Protein AF-A0A934Y0Q0-F1 (afdb_monomer_lite)

Structure (mmCIF, N/CA/C/O backbone):
data_AF-A0A934Y0Q0-F1
#
_entry.id   AF-A0A934Y0Q0-F1
#
loop_
_atom_site.g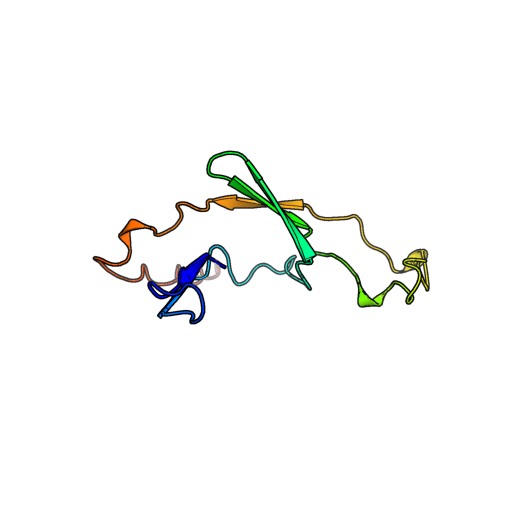roup_PDB
_atom_site.id
_atom_site.type_symbol
_atom_site.label_atom_id
_atom_site.label_alt_id
_atom_site.label_comp_id
_atom_site.label_asym_id
_atom_site.label_entity_id
_atom_site.label_seq_id
_atom_site.pdbx_PDB_ins_code
_atom_site.Cartn_x
_atom_site.Cartn_y
_atom_site.Cartn_z
_atom_site.occupancy
_atom_site.B_iso_or_equiv
_atom_site.auth_seq_id
_atom_site.auth_comp_id
_atom_site.auth_asym_id
_atom_site.auth_atom_id
_atom_site.pdbx_PDB_model_num
ATOM 1 N N . MET A 1 1 ? -0.157 -2.578 6.870 1.00 81.19 1 MET A N 1
ATOM 2 C CA . MET A 1 1 ? -0.311 -2.593 8.345 1.00 81.19 1 MET A CA 1
ATOM 3 C C . MET A 1 1 ? -1.622 -1.925 8.713 1.00 81.19 1 MET A C 1
ATOM 5 O O . MET A 1 1 ? -2.018 -1.011 8.000 1.00 81.19 1 MET A O 1
ATOM 9 N N . ARG A 1 2 ? -2.256 -2.336 9.814 1.00 85.12 2 ARG A N 1
ATOM 10 C CA . ARG A 1 2 ? -3.404 -1.641 10.410 1.00 85.12 2 ARG A CA 1
ATOM 11 C C . ARG A 1 2 ? -2.921 -0.796 11.583 1.00 85.12 2 ARG A C 1
ATOM 13 O O . ARG A 1 2 ? -2.312 -1.327 12.509 1.00 85.12 2 ARG A O 1
ATOM 20 N N . LEU A 1 3 ? -3.169 0.508 11.520 1.00 87.81 3 LEU A N 1
ATOM 21 C CA . LEU A 1 3 ? -2.800 1.459 12.565 1.00 87.81 3 LEU A CA 1
ATOM 22 C C . LEU A 1 3 ? -4.070 1.950 13.253 1.00 87.81 3 LEU A C 1
ATOM 24 O O . LEU A 1 3 ? -5.006 2.381 12.586 1.00 87.81 3 LEU A O 1
ATOM 28 N N . GLN A 1 4 ? -4.092 1.888 14.577 1.00 87.62 4 GLN A N 1
ATOM 29 C CA . GLN A 1 4 ? -5.115 2.530 15.389 1.00 87.62 4 GLN A CA 1
ATOM 30 C C . GLN A 1 4 ? -4.554 3.852 15.892 1.00 87.62 4 GLN A C 1
ATOM 32 O O . GLN A 1 4 ? -3.478 3.878 16.495 1.00 87.62 4 GLN A O 1
ATOM 37 N N . LEU A 1 5 ? -5.277 4.937 15.643 1.00 91.06 5 LEU A N 1
ATOM 38 C CA . LEU A 1 5 ? -4.883 6.272 16.073 1.00 91.06 5 LEU A CA 1
ATOM 39 C C . LEU A 1 5 ? -5.509 6.625 17.428 1.00 91.06 5 LEU A C 1
ATOM 41 O O . LEU A 1 5 ? -6.443 5.967 17.894 1.00 91.06 5 LEU A O 1
ATOM 45 N N . ASP A 1 6 ? -4.963 7.643 18.085 1.00 90.56 6 ASP A N 1
ATOM 46 C CA . ASP A 1 6 ? -5.628 8.299 19.204 1.00 90.56 6 ASP A CA 1
ATOM 47 C C . ASP A 1 6 ? -6.842 9.122 18.748 1.00 90.56 6 ASP A C 1
ATOM 49 O O . ASP A 1 6 ? -7.096 9.284 17.558 1.00 90.56 6 ASP A O 1
ATOM 53 N N . GLU A 1 7 ? -7.616 9.632 19.707 1.00 92.06 7 GLU A N 1
ATOM 54 C CA . GLU A 1 7 ? -8.848 10.388 19.431 1.00 92.06 7 GLU A CA 1
ATOM 55 C C . GLU A 1 7 ? -8.587 11.670 18.633 1.00 92.06 7 GLU A C 1
ATOM 57 O O . GLU A 1 7 ? -9.463 12.150 17.921 1.00 92.06 7 GLU A O 1
ATOM 62 N N . THR A 1 8 ? -7.368 12.205 18.720 1.00 93.50 8 THR A N 1
ATOM 63 C CA . THR A 1 8 ? -6.950 13.383 17.954 1.00 93.50 8 THR A CA 1
ATOM 64 C C . THR A 1 8 ? -6.533 13.038 16.524 1.00 93.50 8 THR A C 1
ATOM 66 O O . THR A 1 8 ? -6.359 13.938 15.707 1.00 93.50 8 THR A O 1
ATOM 69 N N . GLY A 1 9 ? -6.332 11.754 16.212 1.00 89.31 9 GLY A N 1
ATOM 70 C CA . GLY A 1 9 ? -5.806 11.290 14.930 1.00 89.31 9 GLY A CA 1
ATOM 71 C C . GLY A 1 9 ? -4.331 11.633 14.701 1.00 89.31 9 GLY A C 1
ATOM 72 O O . GLY A 1 9 ? -3.832 11.441 13.595 1.00 89.31 9 GLY A O 1
ATOM 73 N N . THR A 1 10 ? -3.617 12.140 15.711 1.00 92.88 10 THR A N 1
ATOM 74 C CA . THR A 1 10 ? -2.238 12.633 15.545 1.00 92.88 10 THR A CA 1
ATOM 75 C C . THR A 1 10 ? -1.182 11.628 15.981 1.00 92.88 10 THR A C 1
ATOM 77 O O . THR A 1 10 ? -0.015 11.760 15.606 1.00 92.88 10 THR A O 1
ATOM 80 N N . ARG A 1 11 ? -1.561 10.604 16.755 1.00 91.38 11 ARG A N 1
ATOM 81 C CA . ARG A 1 11 ? -0.627 9.586 17.256 1.00 91.38 11 ARG A CA 1
ATOM 82 C C . ARG A 1 11 ? -1.133 8.184 16.985 1.00 91.38 11 ARG A C 1
ATOM 84 O O . ARG A 1 11 ? -2.319 7.906 17.112 1.00 91.38 11 ARG A O 1
ATOM 91 N N . VAL A 1 12 ? -0.207 7.278 16.680 1.00 91.38 12 VAL A N 1
ATOM 92 C CA . VAL A 1 12 ? -0.488 5.843 16.562 1.00 91.38 12 VAL A CA 1
ATOM 93 C C . VAL A 1 12 ? -0.492 5.225 17.963 1.00 91.38 12 VAL A C 1
ATOM 95 O O . VAL A 1 12 ? 0.529 5.242 18.646 1.00 91.38 12 VAL A O 1
ATOM 98 N N . LYS A 1 13 ? -1.632 4.673 18.392 1.00 91.62 13 LYS A N 1
ATOM 99 C CA . LYS A 1 13 ? -1.789 3.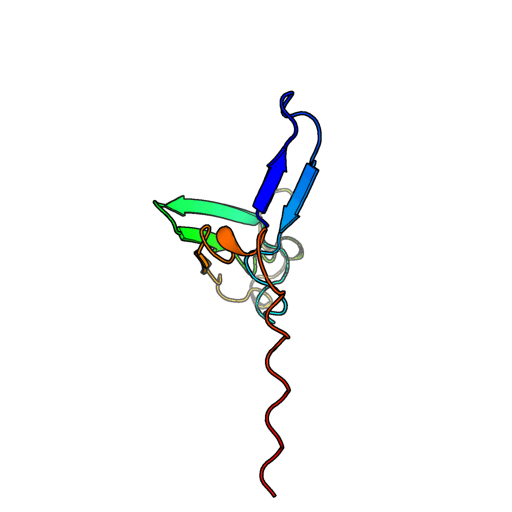934 19.658 1.00 91.62 13 LYS A CA 1
ATOM 100 C C . LYS A 1 13 ? -1.454 2.453 19.522 1.00 91.62 13 LYS A C 1
ATOM 102 O O . LYS A 1 13 ? -0.907 1.863 20.446 1.00 91.62 13 LYS A O 1
ATOM 107 N N . HIS A 1 14 ? -1.800 1.845 18.391 1.00 85.06 14 HIS A N 1
ATOM 108 C CA . HIS A 1 14 ? -1.566 0.425 18.151 1.00 85.06 14 HIS A CA 1
ATOM 109 C C . HIS A 1 14 ? -1.230 0.183 16.684 1.00 85.06 14 HIS A C 1
ATOM 111 O O . HIS A 1 14 ? -1.754 0.855 15.794 1.00 85.06 14 HIS A O 1
ATOM 117 N N . ALA A 1 15 ? -0.366 -0.793 16.430 1.00 85.62 15 ALA A N 1
ATOM 118 C CA . ALA A 1 15 ? 0.063 -1.166 15.096 1.00 85.62 15 ALA A CA 1
ATOM 119 C C . ALA A 1 15 ? 0.023 -2.689 14.965 1.00 85.62 15 ALA A C 1
ATOM 121 O O . ALA A 1 15 ? 0.628 -3.402 15.761 1.00 85.62 15 ALA A O 1
ATOM 122 N N . GLN A 1 16 ? -0.688 -3.186 13.957 1.00 85.56 16 GLN A N 1
ATOM 123 C CA . GLN A 1 16 ? -0.842 -4.614 13.703 1.00 85.56 16 GLN A CA 1
ATOM 124 C C . GLN A 1 16 ? -0.439 -4.947 12.270 1.00 85.56 16 GLN A C 1
ATOM 126 O O . GLN A 1 16 ? -0.854 -4.288 11.308 1.00 85.56 16 GLN A O 1
ATOM 131 N N . ALA A 1 17 ? 0.391 -5.976 12.119 1.00 83.75 17 ALA A N 1
ATOM 132 C CA . ALA A 1 17 ? 0.690 -6.538 10.812 1.00 83.75 17 ALA A CA 1
ATOM 133 C C . ALA A 1 17 ? -0.561 -7.248 10.269 1.00 83.75 17 ALA A C 1
ATOM 135 O O . ALA A 1 17 ? -1.198 -8.007 10.993 1.00 83.75 17 ALA A O 1
ATOM 136 N N . LEU A 1 18 ? -0.911 -6.964 9.011 1.00 82.00 18 LEU A N 1
ATOM 137 C CA . LEU A 1 18 ? -1.974 -7.684 8.296 1.00 82.00 18 LEU A CA 1
ATOM 138 C C . LEU A 1 18 ? -1.392 -8.945 7.649 1.00 82.00 18 LEU A C 1
ATOM 140 O O . LEU A 1 18 ? -1.895 -10.036 7.861 1.00 82.00 18 LEU A O 1
ATOM 144 N N . ASP A 1 19 ? -0.253 -8.789 6.974 1.00 79.81 19 ASP A N 1
ATOM 145 C CA . ASP A 1 19 ? 0.570 -9.871 6.447 1.00 79.81 19 ASP A CA 1
ATOM 146 C C . ASP A 1 19 ? 2.043 -9.572 6.744 1.00 79.81 19 ASP A C 1
ATOM 148 O O . ASP A 1 19 ? 2.457 -8.407 6.788 1.00 79.81 19 ASP A O 1
ATOM 152 N N . ALA A 1 20 ? 2.840 -10.620 6.946 1.00 76.88 20 ALA A N 1
ATOM 153 C CA . ALA A 1 20 ? 4.276 -10.531 7.194 1.00 76.88 20 ALA A CA 1
ATOM 154 C C . ALA A 1 20 ? 5.017 -11.726 6.571 1.00 76.88 20 ALA A C 1
ATOM 156 O O . ALA A 1 20 ? 4.414 -12.758 6.284 1.00 76.88 20 ALA A O 1
ATOM 157 N N . ALA A 1 21 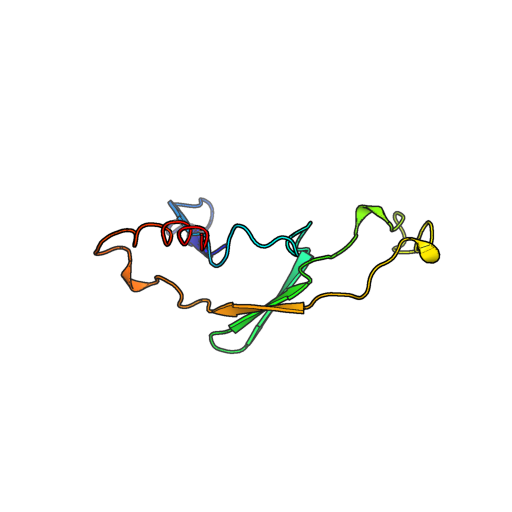? 6.336 -11.580 6.399 1.00 75.25 21 ALA A N 1
ATOM 158 C CA . ALA A 1 21 ? 7.256 -12.644 5.979 1.00 75.25 21 ALA A CA 1
ATOM 159 C C . ALA A 1 21 ? 6.960 -13.288 4.606 1.00 75.25 21 ALA A C 1
ATOM 161 O O . ALA A 1 21 ? 7.196 -14.479 4.408 1.00 75.25 21 ALA A O 1
ATOM 162 N N . LYS A 1 22 ? 6.473 -12.502 3.641 1.00 77.19 22 LYS A N 1
ATOM 163 C CA . LYS A 1 22 ? 6.301 -12.945 2.253 1.00 77.19 22 LYS A CA 1
ATOM 164 C C . LYS A 1 22 ? 7.500 -12.518 1.397 1.00 77.19 22 LYS A C 1
ATOM 166 O O . LYS A 1 22 ? 7.858 -11.341 1.449 1.00 77.19 22 LYS A O 1
ATOM 171 N N . PRO A 1 23 ? 8.125 -13.421 0.617 1.00 77.56 23 PRO A N 1
ATOM 172 C CA . PRO A 1 23 ? 9.295 -13.086 -0.202 1.00 77.56 23 PRO A CA 1
ATOM 173 C C . PRO A 1 23 ? 8.985 -12.054 -1.296 1.00 77.56 23 PRO A C 1
ATOM 175 O O . PRO A 1 23 ? 9.865 -11.306 -1.711 1.00 77.56 23 PRO A O 1
ATOM 178 N N . GLU A 1 24 ? 7.731 -11.970 -1.733 1.00 72.06 24 GLU A N 1
ATOM 179 C CA . GLU A 1 24 ? 7.241 -10.978 -2.688 1.00 72.06 24 GLU A CA 1
ATOM 180 C C . GLU A 1 24 ? 7.100 -9.559 -2.107 1.00 72.06 24 GLU A C 1
ATOM 182 O O . GLU A 1 24 ? 6.900 -8.610 -2.870 1.00 72.06 24 GLU A O 1
ATOM 187 N N . PHE A 1 25 ? 7.203 -9.386 -0.784 1.00 73.75 25 PHE A N 1
ATOM 188 C CA . PHE A 1 25 ? 7.119 -8.074 -0.144 1.00 73.75 25 PHE A CA 1
ATOM 189 C C . PHE A 1 25 ? 8.478 -7.381 -0.213 1.00 73.75 25 PHE A C 1
ATOM 191 O O . PHE A 1 25 ? 9.320 -7.519 0.671 1.00 73.75 25 PHE A O 1
ATOM 198 N N . GLY A 1 26 ? 8.677 -6.619 -1.286 1.00 73.88 26 GLY A N 1
ATOM 199 C CA . GLY A 1 26 ? 9.787 -5.680 -1.394 1.00 73.88 26 GLY A CA 1
ATOM 200 C C . GLY A 1 26 ? 9.436 -4.373 -0.688 1.00 73.88 26 GLY A C 1
ATOM 201 O O . GLY A 1 26 ? 9.341 -4.299 0.533 1.00 73.88 26 GLY A O 1
ATOM 202 N N . LEU A 1 27 ? 9.201 -3.327 -1.481 1.00 72.38 27 LEU A N 1
ATOM 203 C CA . LEU A 1 27 ? 8.669 -2.055 -1.002 1.00 72.38 27 LEU A CA 1
ATOM 204 C C . LEU A 1 27 ? 7.213 -1.919 -1.475 1.00 72.38 27 LEU A C 1
ATOM 206 O O . LEU A 1 27 ? 7.008 -1.564 -2.641 1.00 72.38 27 LEU A O 1
ATOM 210 N N . PRO A 1 28 ? 6.208 -2.183 -0.622 1.00 73.38 28 PRO A N 1
ATOM 211 C CA . PRO A 1 28 ? 4.824 -1.877 -0.947 1.00 73.38 28 PRO A CA 1
ATOM 212 C C . PRO A 1 28 ? 4.669 -0.376 -1.187 1.00 73.38 28 PRO A C 1
ATOM 214 O O . PRO A 1 28 ? 5.206 0.423 -0.420 1.00 73.38 28 PRO A O 1
ATOM 217 N N . THR A 1 29 ? 3.963 0.027 -2.242 1.00 77.00 29 THR A N 1
ATOM 218 C CA . THR A 1 29 ? 3.747 1.459 -2.525 1.00 77.00 29 THR A CA 1
ATOM 219 C C . THR A 1 29 ? 2.288 1.835 -2.459 1.00 77.00 29 THR A C 1
ATOM 221 O O . THR A 1 29 ? 1.846 2.436 -1.485 1.00 77.00 29 THR A O 1
ATOM 224 N N . GLN A 1 30 ? 1.548 1.518 -3.513 1.00 81.88 30 GLN A N 1
ATOM 225 C CA . GLN A 1 30 ? 0.164 1.921 -3.650 1.00 81.88 30 GLN A CA 1
ATOM 226 C C . GLN A 1 30 ? -0.747 0.761 -3.310 1.00 81.88 30 GLN A C 1
ATOM 228 O O . GLN A 1 30 ? -0.476 -0.387 -3.671 1.00 81.88 30 GLN A O 1
ATOM 233 N N . GLY A 1 31 ? -1.833 1.089 -2.624 1.00 87.38 31 GLY A N 1
ATOM 234 C CA . GLY A 1 31 ? -2.892 0.151 -2.338 1.00 87.38 31 GLY A CA 1
ATOM 235 C C . GLY A 1 31 ? -4.246 0.830 -2.255 1.00 87.38 31 GLY A C 1
ATOM 236 O O . GLY A 1 31 ? -4.341 2.049 -2.119 1.00 87.38 31 GLY A O 1
ATOM 237 N N . VAL A 1 32 ? -5.287 0.018 -2.358 1.00 92.19 32 VAL A N 1
ATOM 238 C CA . VAL A 1 32 ? -6.687 0.425 -2.324 1.00 92.19 32 VAL A CA 1
ATOM 239 C C . VAL A 1 32 ? -7.472 -0.550 -1.460 1.00 92.19 32 VAL A C 1
ATOM 241 O O . VAL A 1 32 ? -7.179 -1.746 -1.420 1.00 92.19 32 VAL A O 1
ATOM 244 N N . VAL A 1 33 ? -8.474 -0.032 -0.758 1.00 91.62 33 VAL A N 1
ATOM 245 C CA . VAL A 1 33 ? -9.425 -0.843 0.000 1.00 91.62 33 VAL A CA 1
ATOM 246 C C . VAL A 1 33 ? -10.687 -1.022 -0.838 1.00 91.62 33 VAL A C 1
ATOM 248 O O . VAL A 1 33 ? -11.250 -0.044 -1.327 1.00 91.62 33 VAL A O 1
ATOM 251 N N . VAL A 1 34 ? -11.125 -2.269 -1.005 1.00 91.25 34 VAL A N 1
ATOM 252 C CA . VAL A 1 34 ? -12.380 -2.632 -1.675 1.00 91.25 34 VAL A CA 1
ATOM 253 C C . VAL A 1 34 ? -13.144 -3.573 -0.750 1.00 91.25 34 VAL A C 1
ATOM 255 O O . VAL A 1 34 ? -12.790 -4.747 -0.626 1.00 91.25 34 VAL A O 1
ATOM 258 N N . GLY A 1 35 ? -14.166 -3.047 -0.070 1.00 90.88 35 GLY A N 1
ATOM 259 C CA . GLY A 1 35 ? -14.824 -3.758 1.029 1.00 90.88 35 GLY A CA 1
ATOM 260 C C . GLY A 1 35 ? -13.812 -4.109 2.123 1.00 90.88 35 GLY A C 1
ATOM 261 O O . GLY A 1 35 ? -13.079 -3.238 2.584 1.00 90.88 35 GLY A O 1
ATOM 262 N N . ASP A 1 36 ? -13.718 -5.394 2.460 1.00 88.56 36 ASP A N 1
ATOM 263 C CA . ASP A 1 36 ? -12.803 -5.919 3.485 1.00 88.56 36 ASP A CA 1
ATOM 264 C C . ASP A 1 36 ? -11.421 -6.332 2.940 1.00 88.56 36 ASP A C 1
ATOM 266 O O . ASP A 1 36 ? -10.587 -6.901 3.647 1.00 88.56 36 ASP A O 1
ATOM 270 N N . ALA A 1 37 ? -11.150 -6.070 1.661 1.00 89.38 37 ALA A N 1
ATOM 271 C CA . ALA A 1 37 ? -9.887 -6.423 1.029 1.00 89.38 37 ALA A CA 1
ATOM 272 C C . ALA A 1 37 ? -8.987 -5.196 0.859 1.00 89.38 37 ALA A C 1
ATOM 274 O O . ALA A 1 37 ? -9.388 -4.197 0.260 1.00 89.38 37 ALA A O 1
ATOM 275 N N . PHE A 1 38 ? -7.739 -5.308 1.310 1.00 89.88 38 PHE A N 1
ATOM 276 C CA . PHE A 1 38 ? -6.672 -4.372 0.980 1.00 89.88 38 PHE A CA 1
ATOM 277 C C . PHE A 1 38 ? -5.822 -4.944 -0.150 1.00 89.88 38 PHE A C 1
ATOM 279 O O . PHE A 1 38 ? -5.140 -5.954 0.011 1.00 89.88 38 PHE A O 1
ATOM 286 N N . TRP A 1 39 ? -5.871 -4.287 -1.300 1.00 90.31 39 TRP A N 1
ATOM 287 C CA . TRP A 1 39 ? -5.073 -4.618 -2.472 1.00 90.31 39 TRP A CA 1
ATOM 288 C C . TRP A 1 39 ? -3.871 -3.697 -2.528 1.00 90.31 39 TRP A C 1
ATOM 290 O O . TRP A 1 39 ? -4.036 -2.494 -2.351 1.00 90.31 39 TRP A O 1
ATOM 300 N N . PHE A 1 40 ? -2.681 -4.216 -2.802 1.00 89.56 40 PHE A N 1
ATOM 301 C CA . PHE A 1 40 ? -1.495 -3.374 -2.941 1.00 89.56 40 PHE A CA 1
ATOM 302 C C . PHE A 1 40 ? -0.465 -3.953 -3.903 1.00 89.56 40 PHE A C 1
ATOM 304 O O . PHE A 1 40 ? -0.396 -5.161 -4.128 1.00 89.56 40 PHE A O 1
ATOM 311 N N . ILE A 1 41 ? 0.365 -3.070 -4.452 1.00 90.00 41 ILE A N 1
ATOM 312 C CA . ILE A 1 41 ? 1.532 -3.446 -5.250 1.00 90.00 41 ILE A CA 1
ATOM 313 C C . ILE A 1 41 ? 2.627 -3.917 -4.292 1.00 90.00 41 ILE A C 1
ATOM 315 O O . ILE A 1 41 ? 3.207 -3.102 -3.575 1.00 90.00 41 ILE A O 1
ATOM 319 N N . ALA A 1 42 ? 2.915 -5.217 -4.275 1.00 87.81 42 ALA A N 1
ATOM 320 C CA . ALA A 1 42 ? 3.875 -5.834 -3.356 1.00 87.81 42 ALA A CA 1
ATOM 321 C C . ALA A 1 42 ? 5.341 -5.591 -3.757 1.00 87.81 42 ALA A C 1
ATOM 323 O O . ALA A 1 42 ? 6.224 -5.510 -2.901 1.00 87.81 42 ALA A O 1
ATOM 324 N N . ASN A 1 43 ? 5.596 -5.413 -5.055 1.00 87.75 43 ASN A N 1
ATOM 325 C CA . ASN A 1 43 ? 6.929 -5.246 -5.628 1.00 87.75 43 ASN A CA 1
ATOM 326 C C . ASN A 1 43 ? 7.028 -3.956 -6.460 1.00 87.75 43 ASN A C 1
ATOM 328 O O . ASN A 1 43 ? 7.306 -3.977 -7.656 1.00 87.75 43 ASN A O 1
ATOM 332 N N . SER A 1 44 ? 6.838 -2.798 -5.823 1.00 82.75 44 SER A N 1
ATOM 333 C CA . SER A 1 44 ? 6.845 -1.506 -6.532 1.00 82.75 44 SER A CA 1
ATOM 334 C C . SER A 1 44 ? 8.088 -1.232 -7.375 1.00 82.75 44 SER A C 1
ATOM 336 O O . SER A 1 44 ? 8.045 -0.378 -8.255 1.00 82.75 44 SER A O 1
ATOM 338 N N . GLN A 1 45 ? 9.203 -1.909 -7.071 1.00 87.62 45 GLN A N 1
ATOM 339 C CA . GLN A 1 45 ? 10.465 -1.801 -7.797 1.00 87.62 45 GLN A CA 1
ATOM 340 C C . GLN A 1 45 ? 10.942 -0.348 -7.940 1.00 87.62 45 GLN A C 1
ATOM 342 O O . GLN A 1 45 ? 11.732 -0.044 -8.825 1.00 87.62 45 GLN A O 1
ATOM 347 N N . ARG A 1 46 ? 10.520 0.548 -7.028 1.00 85.88 46 ARG A N 1
ATOM 348 C CA . ARG A 1 46 ? 10.765 2.000 -7.087 1.00 85.88 46 ARG A CA 1
ATOM 349 C C . ARG A 1 46 ? 12.238 2.355 -7.315 1.00 85.88 46 ARG A C 1
ATOM 351 O O . ARG A 1 46 ? 12.527 3.326 -8.000 1.00 85.88 46 ARG A O 1
ATOM 358 N N . GLY A 1 47 ? 13.172 1.561 -6.786 1.00 87.31 47 GLY A N 1
ATOM 359 C CA . GLY A 1 47 ? 14.613 1.761 -6.991 1.00 87.31 47 GLY A CA 1
ATOM 360 C C . GLY A 1 47 ? 15.076 1.663 -8.455 1.00 87.31 47 GLY A C 1
ATOM 361 O O . GLY A 1 47 ? 16.081 2.283 -8.820 1.00 87.31 47 GLY A O 1
ATOM 362 N N . HIS A 1 48 ? 14.330 0.948 -9.301 1.00 90.81 48 HIS A N 1
ATOM 363 C CA . HIS A 1 48 ? 14.612 0.761 -10.728 1.00 90.81 48 HIS A CA 1
ATOM 364 C C . HIS A 1 48 ? 14.111 1.908 -11.612 1.00 90.81 48 HIS A C 1
ATOM 366 O O . HIS A 1 48 ? 14.386 1.905 -12.810 1.00 90.81 48 HIS A O 1
ATOM 372 N N . TYR A 1 49 ? 13.437 2.900 -11.032 1.00 90.69 49 TYR A N 1
ATOM 373 C CA . TYR A 1 49 ? 12.944 4.078 -11.736 1.00 90.69 49 TYR A CA 1
ATOM 374 C C . TYR A 1 49 ? 13.738 5.323 -11.328 1.00 90.69 49 TYR A C 1
ATOM 376 O O . TYR A 1 49 ? 14.318 5.389 -10.235 1.00 90.69 49 TYR A O 1
ATOM 384 N N . ASP A 1 50 ? 13.829 6.294 -12.231 1.00 91.38 50 ASP A N 1
ATOM 385 C CA . ASP A 1 50 ? 14.371 7.621 -11.940 1.00 91.38 50 ASP A CA 1
ATOM 386 C C . ASP A 1 50 ? 13.317 8.553 -11.305 1.00 91.38 50 ASP A C 1
ATOM 388 O O . ASP A 1 50 ? 12.207 8.139 -10.963 1.00 91.38 50 ASP A O 1
ATOM 392 N N . SER A 1 51 ? 13.672 9.826 -11.111 1.00 90.88 51 SER A N 1
ATOM 393 C CA . SER A 1 51 ? 12.776 10.837 -10.531 1.00 90.88 51 SER A CA 1
ATOM 394 C C . SER A 1 51 ? 11.550 11.155 -11.389 1.00 90.88 51 SER A C 1
ATOM 396 O O . SER A 1 51 ? 10.590 11.714 -10.865 1.00 90.88 51 SER A O 1
ATOM 398 N N . PHE A 1 52 ? 11.570 10.815 -12.678 1.00 91.81 52 PHE A N 1
ATOM 399 C CA . PHE A 1 52 ? 10.468 11.028 -13.615 1.00 91.81 52 PHE A CA 1
ATOM 400 C C . PHE A 1 52 ? 9.608 9.771 -13.798 1.00 91.81 52 PHE A C 1
ATOM 402 O O . PHE A 1 52 ? 8.627 9.802 -14.537 1.00 91.81 52 PHE A O 1
ATOM 409 N N . GLY A 1 53 ? 9.944 8.671 -13.115 1.00 87.06 53 GLY A N 1
ATOM 410 C CA . GLY A 1 53 ? 9.235 7.401 -13.247 1.00 87.06 53 GLY A CA 1
ATOM 411 C C . GLY A 1 53 ? 9.627 6.615 -14.497 1.00 87.06 53 GLY A C 1
ATOM 412 O O . GLY A 1 53 ? 8.881 5.727 -14.909 1.00 87.06 53 GLY A O 1
ATOM 413 N N . ILE A 1 54 ? 10.784 6.904 -15.098 1.00 91.56 54 ILE A N 1
ATOM 414 C CA . ILE A 1 54 ? 11.300 6.169 -16.255 1.00 91.56 54 ILE A CA 1
ATOM 415 C C . ILE A 1 54 ? 12.169 5.002 -15.758 1.00 91.56 54 ILE A C 1
ATOM 417 O O . ILE A 1 54 ? 13.006 5.199 -14.868 1.00 91.56 54 ILE A O 1
ATOM 421 N N . PRO A 1 55 ? 11.995 3.775 -16.295 1.00 92.50 55 PRO A N 1
ATOM 422 C CA . PRO A 1 55 ? 12.886 2.661 -15.997 1.00 92.50 55 PRO A CA 1
ATOM 423 C C . PRO A 1 55 ? 14.340 2.998 -16.333 1.00 92.50 55 PRO A C 1
ATOM 425 O O . PRO A 1 55 ? 14.658 3.337 -17.470 1.00 92.50 55 PRO A O 1
ATOM 428 N N . LYS A 1 56 ? 15.242 2.831 -15.365 1.00 92.69 56 LYS A N 1
ATOM 429 C CA . LYS A 1 56 ? 16.692 2.967 -15.587 1.00 92.69 56 LYS A CA 1
ATOM 430 C C . LYS A 1 56 ? 17.236 1.847 -16.473 1.00 92.69 56 LYS A C 1
ATOM 432 O O . LYS A 1 56 ? 18.178 2.053 -17.226 1.00 92.69 56 LYS A O 1
ATOM 437 N N . ASP A 1 57 ? 16.664 0.655 -16.328 1.00 93.50 57 ASP A N 1
ATOM 438 C CA . ASP A 1 57 ? 17.035 -0.548 -17.067 1.00 93.50 57 ASP A CA 1
ATOM 439 C C . ASP A 1 57 ? 15.818 -1.476 -17.150 1.00 93.50 57 ASP A C 1
ATOM 441 O O . ASP A 1 57 ? 15.405 -2.074 -16.153 1.00 93.50 57 ASP A O 1
ATOM 445 N N . VAL A 1 58 ? 15.227 -1.572 -18.342 1.00 90.00 58 VAL A N 1
ATOM 446 C CA . VAL A 1 58 ? 13.996 -2.340 -18.579 1.00 90.00 58 VAL A CA 1
ATOM 447 C C . VAL A 1 58 ? 14.222 -3.839 -18.370 1.00 90.00 58 VAL A C 1
ATOM 449 O O . VAL A 1 58 ? 13.322 -4.525 -17.895 1.00 90.00 58 VAL A O 1
ATOM 452 N N . ALA A 1 59 ? 15.426 -4.351 -18.648 1.00 92.25 59 ALA A N 1
ATOM 453 C CA . ALA A 1 59 ? 15.729 -5.778 -18.537 1.00 92.25 59 ALA A CA 1
ATOM 454 C C . ALA A 1 59 ? 15.792 -6.270 -17.080 1.00 92.25 59 ALA A C 1
ATOM 456 O O . ALA A 1 59 ? 15.724 -7.470 -16.829 1.00 92.25 59 ALA A O 1
ATOM 457 N N . LYS A 1 60 ? 15.917 -5.351 -16.114 1.00 89.38 60 LYS A N 1
ATOM 458 C CA . LYS A 1 60 ? 15.941 -5.661 -14.676 1.00 89.38 60 LYS A CA 1
ATOM 459 C C . LYS A 1 60 ? 14.567 -5.589 -14.011 1.00 89.38 60 LYS A C 1
ATOM 461 O O . LYS A 1 60 ? 14.473 -5.862 -12.815 1.00 89.38 60 LYS A O 1
ATOM 466 N N . LEU A 1 61 ? 13.528 -5.194 -14.747 1.00 89.38 61 LEU A N 1
ATOM 467 C CA . LEU A 1 61 ? 12.172 -5.137 -14.219 1.00 89.38 61 LEU A CA 1
ATOM 468 C C . LEU A 1 61 ? 11.531 -6.524 -14.221 1.00 89.38 61 LEU A C 1
ATOM 470 O O . LEU A 1 61 ? 11.541 -7.243 -15.216 1.00 89.38 61 LEU A O 1
ATOM 474 N N . ASN A 1 62 ? 10.910 -6.858 -13.100 1.00 88.75 62 ASN A N 1
ATOM 475 C CA . ASN A 1 62 ? 10.031 -8.003 -12.947 1.00 88.75 62 ASN A CA 1
ATOM 476 C C . ASN A 1 62 ? 8.569 -7.577 -13.154 1.00 88.75 62 ASN A C 1
ATOM 478 O O . ASN A 1 62 ? 8.229 -6.409 -12.924 1.00 88.75 62 ASN A O 1
ATOM 482 N N . PRO A 1 63 ? 7.676 -8.513 -13.518 1.00 88.88 63 PRO A N 1
ATOM 483 C CA . PRO A 1 63 ? 6.239 -8.262 -13.546 1.00 88.88 63 PRO A CA 1
ATOM 484 C C . PRO A 1 63 ? 5.720 -7.692 -12.221 1.00 88.88 63 PRO A C 1
ATOM 486 O O . PRO A 1 63 ? 6.187 -8.063 -11.145 1.00 88.88 63 PRO A O 1
ATOM 489 N N . VAL A 1 64 ? 4.732 -6.799 -12.285 1.00 88.19 64 VAL A N 1
ATOM 490 C CA . VAL A 1 64 ? 4.090 -6.242 -11.086 1.00 88.19 64 VAL A CA 1
ATOM 491 C C . VAL A 1 64 ? 3.277 -7.328 -10.379 1.00 88.19 64 VAL A C 1
ATOM 493 O O . VAL A 1 64 ? 2.471 -8.020 -10.995 1.00 88.19 64 VAL A O 1
ATOM 496 N N . HIS A 1 65 ? 3.470 -7.456 -9.072 1.00 88.88 65 HIS A N 1
ATOM 497 C CA . HIS A 1 65 ? 2.753 -8.364 -8.191 1.00 88.88 65 HIS A CA 1
ATOM 498 C C . HIS A 1 65 ? 1.743 -7.563 -7.377 1.00 88.88 65 HIS A C 1
ATOM 500 O O . HIS A 1 65 ? 2.111 -6.704 -6.570 1.00 88.88 65 HIS A O 1
ATOM 506 N N . ILE A 1 66 ? 0.465 -7.861 -7.586 1.00 89.00 66 ILE A N 1
ATOM 507 C CA . ILE A 1 66 ? -0.630 -7.311 -6.792 1.00 89.00 66 ILE A CA 1
ATOM 508 C C . ILE A 1 66 ? -0.998 -8.355 -5.747 1.00 89.00 66 ILE A C 1
ATOM 510 O O . ILE A 1 66 ? -1.329 -9.490 -6.088 1.00 89.00 66 ILE A O 1
ATOM 514 N N . TYR A 1 67 ? -0.935 -7.966 -4.481 1.00 89.00 67 TYR A N 1
ATOM 515 C CA . TYR A 1 67 ? -1.286 -8.827 -3.363 1.00 89.00 67 TYR A CA 1
ATOM 516 C C . TYR A 1 67 ? -2.597 -8.366 -2.733 1.00 89.00 67 TYR A C 1
ATOM 518 O O . TYR A 1 67 ? -2.917 -7.174 -2.731 1.00 89.00 67 TYR A O 1
ATOM 526 N N . ARG A 1 68 ? -3.352 -9.326 -2.202 1.00 91.00 68 ARG A N 1
ATOM 527 C CA . ARG A 1 68 ? -4.604 -9.097 -1.485 1.00 91.00 68 ARG A CA 1
ATOM 528 C C . ARG A 1 68 ? -4.430 -9.526 -0.035 1.00 91.00 68 ARG A C 1
ATOM 530 O O . ARG A 1 68 ? -4.171 -10.695 0.229 1.00 91.00 68 ARG A O 1
ATOM 537 N N . SER A 1 69 ? -4.651 -8.590 0.874 1.00 88.00 69 SER A N 1
ATOM 538 C CA . SER A 1 69 ? -4.741 -8.818 2.314 1.00 88.00 69 SER A CA 1
ATOM 539 C C . SER A 1 69 ? -6.182 -8.678 2.786 1.00 88.00 69 SER A C 1
ATOM 541 O O . SER A 1 69 ? -6.937 -7.856 2.263 1.00 88.00 69 SER A O 1
ATOM 543 N N . ASP A 1 70 ? -6.551 -9.441 3.806 1.00 88.38 70 ASP A N 1
ATOM 544 C CA . ASP A 1 70 ? -7.806 -9.250 4.530 1.00 88.38 70 ASP A CA 1
ATOM 545 C C . ASP A 1 70 ? -7.599 -8.199 5.632 1.00 88.38 70 ASP A C 1
ATOM 547 O O . ASP A 1 70 ? -6.750 -8.368 6.513 1.00 88.38 70 ASP A O 1
ATOM 551 N N . ILE A 1 71 ? -8.349 -7.094 5.593 1.00 86.38 71 ILE A N 1
ATOM 552 C CA . ILE A 1 71 ? -8.225 -6.030 6.603 1.00 86.38 71 ILE A CA 1
ATOM 553 C C . ILE A 1 71 ? -8.844 -6.423 7.938 1.00 86.38 71 ILE A C 1
ATOM 555 O O . ILE A 1 71 ? -8.540 -5.783 8.946 1.00 86.38 71 ILE A O 1
ATOM 559 N N . THR A 1 72 ? -9.701 -7.444 7.949 1.00 83.50 72 THR A N 1
ATOM 560 C CA . THR A 1 72 ? -10.356 -7.986 9.142 1.00 83.50 72 THR A CA 1
ATOM 561 C C . THR A 1 72 ? -9.503 -9.041 9.838 1.00 83.50 72 THR A C 1
ATOM 563 O O . THR A 1 72 ? -9.823 -9.468 10.952 1.00 83.50 72 THR A O 1
ATOM 566 N N . PHE A 1 73 ? -8.355 -9.400 9.249 1.00 80.25 73 PHE A N 1
ATOM 567 C CA . PHE A 1 73 ? -7.422 -10.323 9.872 1.00 80.25 73 PHE A CA 1
ATOM 568 C C . PHE A 1 73 ? -7.107 -9.879 11.306 1.00 80.25 73 PHE A C 1
ATOM 570 O O . PHE A 1 73 ? -6.753 -8.720 11.575 1.00 80.25 73 PHE A O 1
ATOM 577 N N . ALA A 1 74 ? -7.288 -10.815 12.238 1.00 71.31 74 ALA A N 1
ATOM 578 C CA . ALA A 1 74 ? -6.955 -10.657 13.645 1.00 71.31 74 ALA A CA 1
ATOM 579 C C . ALA A 1 74 ? -7.583 -9.415 14.326 1.00 71.31 74 ALA A C 1
ATOM 581 O O . ALA A 1 74 ? -6.991 -8.867 15.260 1.00 71.31 74 ALA A O 1
ATOM 582 N N . VAL A 1 75 ? -8.754 -8.940 13.864 1.00 69.38 75 VAL A N 1
ATOM 583 C CA . VAL A 1 75 ? -9.529 -7.858 14.521 1.00 69.38 75 VAL A CA 1
ATOM 584 C C . VAL A 1 75 ? -9.887 -8.230 15.962 1.00 69.38 75 VAL A C 1
ATOM 586 O O . VAL A 1 75 ? -9.698 -7.417 16.863 1.00 69.38 75 VAL A O 1
ATOM 589 N N . ASP A 1 76 ? -10.281 -9.481 16.205 1.00 63.97 76 ASP A N 1
ATOM 590 C CA . ASP A 1 76 ? -10.650 -9.965 17.544 1.00 63.97 76 ASP A CA 1
ATOM 591 C C . ASP A 1 76 ? -9.461 -10.450 18.387 1.00 63.97 76 ASP A C 1
ATOM 593 O O . ASP A 1 76 ? -9.588 -10.713 19.586 1.00 63.97 76 ASP A O 1
ATOM 597 N N . SER A 1 77 ? -8.263 -10.529 17.801 1.00 58.47 77 SER A N 1
ATOM 598 C CA . SER A 1 77 ? -7.059 -11.007 18.496 1.00 58.47 77 SER A CA 1
ATOM 599 C C . SER A 1 77 ?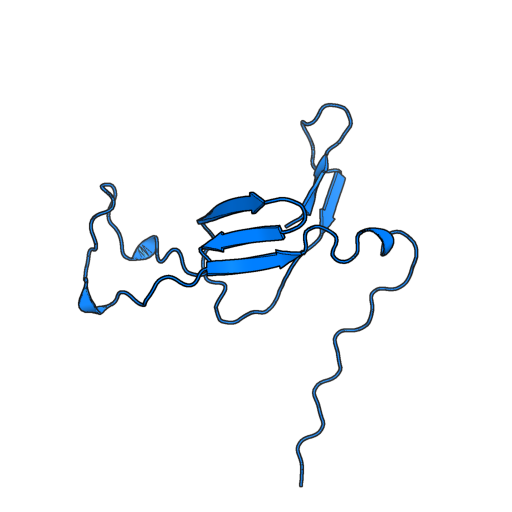 -6.578 -10.060 19.601 1.00 58.47 77 SER A C 1
ATOM 601 O O . SER A 1 77 ? -5.729 -10.443 20.404 1.00 58.47 77 SER A O 1
ATOM 603 N N . GLY A 1 78 ? -7.178 -8.869 19.720 1.00 53.66 78 GLY A N 1
ATOM 604 C CA . GLY A 1 78 ? -7.062 -8.006 20.898 1.00 53.66 78 GLY A CA 1
ATOM 605 C C . GLY A 1 78 ? -7.656 -8.600 22.188 1.00 53.66 78 GLY A C 1
ATOM 606 O O . GLY A 1 78 ? -7.459 -8.019 23.254 1.00 53.66 78 GLY A O 1
ATOM 607 N N . LYS A 1 79 ? -8.351 -9.751 22.132 1.00 47.00 79 LYS A N 1
ATOM 608 C CA . LYS A 1 79 ? -8.887 -10.465 23.311 1.00 47.00 79 LYS A CA 1
ATOM 609 C C . LYS A 1 79 ? -8.390 -11.899 23.513 1.00 47.00 79 LYS A C 1
ATOM 611 O O . LYS A 1 79 ? -8.869 -12.576 24.420 1.00 47.00 79 LYS A O 1
ATOM 616 N N . GLY A 1 80 ? -7.415 -12.389 22.755 1.00 42.22 80 GLY A N 1
ATOM 617 C CA . GLY A 1 80 ? -6.946 -13.747 23.007 1.00 42.22 80 GLY A CA 1
ATOM 618 C C . GLY A 1 80 ? -5.903 -14.239 22.031 1.00 42.22 80 GLY A C 1
ATOM 619 O O . GLY A 1 80 ? -6.165 -14.324 20.841 1.00 42.22 80 GLY A O 1
ATOM 620 N N . LYS A 1 81 ? -4.756 -14.610 22.609 1.00 36.78 81 LYS A N 1
ATOM 621 C CA . LYS A 1 81 ? -3.703 -15.480 22.077 1.00 36.78 81 LYS A CA 1
ATOM 622 C C . LYS A 1 81 ? -3.272 -15.162 20.643 1.00 36.78 81 LYS A C 1
ATOM 624 O O . LYS A 1 81 ? -3.888 -15.591 19.673 1.00 36.78 81 LYS A O 1
ATOM 629 N N . LEU A 1 82 ? -2.102 -14.527 20.542 1.00 42.06 82 LEU A N 1
ATOM 630 C CA . LEU A 1 82 ? -1.174 -14.754 19.435 1.00 42.06 82 LEU A CA 1
ATOM 631 C C . LEU A 1 82 ? -1.200 -16.253 19.105 1.00 42.06 82 LEU A C 1
ATOM 633 O O . LEU A 1 82 ? -0.735 -17.067 19.905 1.00 42.06 82 LEU A O 1
ATOM 637 N N . SER A 1 83 ? -1.806 -16.623 17.976 1.00 42.19 83 SER A N 1
ATOM 638 C CA . SER A 1 83 ? -1.606 -17.966 17.446 1.00 42.19 83 SER A CA 1
ATOM 639 C C . SER A 1 83 ? -0.114 -18.069 17.148 1.00 42.19 83 SER A C 1
ATOM 641 O O . SER A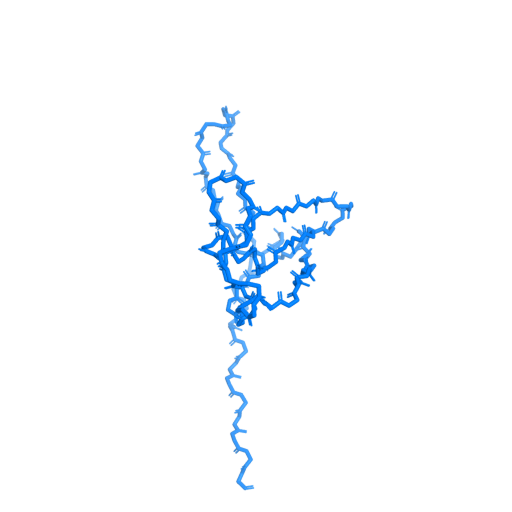 1 83 ? 0.401 -17.205 16.430 1.00 42.19 83 SER A O 1
ATOM 643 N N . PRO A 1 84 ? 0.610 -19.030 17.746 1.00 42.03 84 PRO A N 1
ATOM 644 C CA . PRO A 1 84 ? 2.017 -19.192 17.441 1.00 42.03 84 PRO A CA 1
ATOM 645 C C . PRO A 1 84 ? 2.145 -19.416 15.937 1.00 42.03 84 PRO A C 1
ATOM 647 O O . PRO A 1 84 ? 1.340 -20.136 15.339 1.00 42.03 84 PRO A O 1
ATOM 650 N N . ALA A 1 85 ? 3.137 -18.757 15.336 1.00 47.25 85 ALA A N 1
ATOM 651 C CA . ALA A 1 85 ? 3.564 -19.047 13.979 1.00 47.25 85 ALA A CA 1
ATOM 652 C C . ALA A 1 85 ? 3.623 -20.570 13.815 1.00 47.25 85 ALA A C 1
ATOM 654 O O . ALA A 1 85 ? 4.200 -21.254 14.665 1.00 47.25 85 ALA A O 1
ATOM 655 N N . ALA A 1 86 ? 2.963 -21.089 12.776 1.00 43.75 86 ALA A N 1
ATOM 656 C CA . ALA A 1 86 ? 2.979 -22.509 12.472 1.00 43.75 86 ALA A CA 1
ATOM 657 C C . ALA A 1 86 ? 4.434 -22.992 12.510 1.00 43.75 86 ALA A C 1
ATOM 659 O O . ALA A 1 86 ? 5.289 -22.452 11.804 1.00 43.75 86 ALA A O 1
ATOM 660 N N . ALA A 1 87 ? 4.718 -23.948 13.398 1.00 44.81 87 ALA A N 1
ATOM 661 C CA . ALA A 1 87 ? 6.038 -24.543 13.508 1.00 44.81 87 ALA A CA 1
ATOM 662 C C . ALA A 1 87 ? 6.464 -25.072 12.126 1.00 44.81 87 ALA A C 1
ATOM 664 O O . ALA A 1 87 ? 5.615 -25.609 11.404 1.00 44.81 87 ALA A O 1
ATOM 665 N N . PRO A 1 88 ? 7.742 -24.922 11.733 1.00 44.53 88 PRO A N 1
ATOM 666 C CA . PRO A 1 88 ? 8.219 -25.465 10.471 1.00 44.53 88 PRO A CA 1
ATOM 667 C C . PRO A 1 88 ? 7.920 -26.966 10.425 1.00 44.53 88 PRO A C 1
ATOM 669 O O . PRO A 1 88 ? 8.205 -27.697 11.375 1.00 44.53 88 PRO A O 1
ATOM 672 N N . MET A 1 89 ? 7.294 -27.407 9.331 1.00 43.12 89 MET A N 1
ATOM 673 C CA . MET A 1 89 ? 7.001 -28.820 9.098 1.00 43.12 89 MET A CA 1
ATOM 674 C C . MET A 1 89 ? 8.300 -29.635 9.201 1.00 43.12 89 MET A C 1
ATOM 676 O O . MET A 1 89 ? 9.312 -29.216 8.630 1.00 43.12 89 MET A O 1
ATOM 680 N N . PRO A 1 90 ? 8.303 -30.788 9.895 1.00 46.59 90 PRO A N 1
ATOM 681 C CA . PRO A 1 90 ? 9.480 -31.640 9.941 1.00 46.59 90 PRO A CA 1
ATOM 682 C C . PRO A 1 90 ? 9.798 -32.148 8.533 1.00 46.59 90 PRO A C 1
ATOM 684 O O . PRO A 1 90 ? 8.911 -32.597 7.800 1.00 46.59 90 PRO A O 1
ATOM 687 N N . ALA A 1 91 ? 11.074 -32.056 8.159 1.00 46.44 91 ALA A N 1
ATOM 688 C CA . ALA A 1 91 ? 11.586 -32.620 6.921 1.00 46.44 91 ALA A CA 1
ATOM 689 C C . ALA A 1 91 ? 11.278 -34.125 6.880 1.00 46.44 91 ALA A C 1
ATOM 691 O O . ALA A 1 91 ? 11.579 -34.853 7.828 1.00 46.44 91 ALA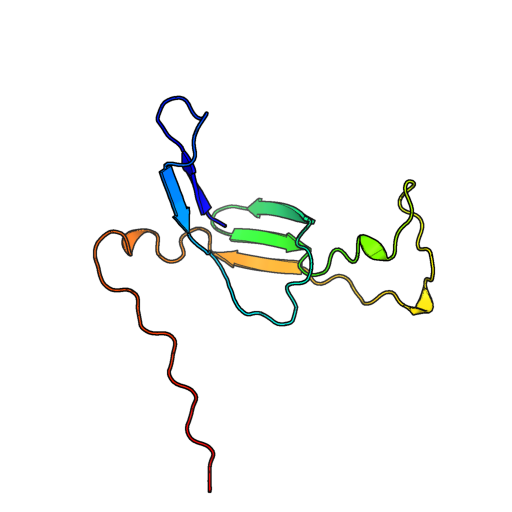 A O 1
ATOM 692 N N . LYS A 1 92 ? 10.653 -34.579 5.788 1.00 47.16 92 LYS A N 1
ATOM 693 C CA . LYS A 1 92 ? 10.484 -36.006 5.496 1.00 47.16 92 LYS A CA 1
ATOM 694 C C . LYS A 1 92 ? 11.875 -36.642 5.373 1.00 47.16 92 LYS A C 1
ATOM 696 O O . LYS A 1 92 ? 12.680 -36.150 4.583 1.00 47.16 92 LYS A O 1
ATOM 701 N N . GLN A 1 93 ? 12.127 -37.677 6.177 1.00 52.56 93 GLN A N 1
ATOM 702 C CA . GLN A 1 93 ? 13.244 -38.612 6.004 1.00 52.56 93 GLN A CA 1
ATOM 703 C C . GLN A 1 93 ? 13.037 -39.479 4.763 1.00 52.56 93 GLN A C 1
ATOM 705 O O . GLN A 1 93 ? 11.858 -39.758 4.437 1.00 52.56 93 GLN A O 1
#

Foldseek 3Di:
DDFDAPPVNPGTPDDDDQDDDDPLQDPWDDWDDDPQKIKTFRCPVCVQADPVRHGPDPVPDDDTDIDITGNCPCVVVVPDDDPPDPDPDDDDD

Sequence (93 aa):
MRLQLDETGTRVKHAQALDAAKPEFGLPTQGVVVGDAFWFIANSQRGHYDSFGIPKDVAKLNPVHIYRSDITFAVDSGKGKLSPAAAPMPAKQ

pLDDT: mean 78.69, std 16.76, range [36.78, 93.5]

Radius of gyration: 17.66 Å; chains: 1; bounding box: 32×52×42 Å

Secondary structure (DSSP, 8-state):
-EEEEPTTSSSEEEEE-SS---TT-S----EEEETTEEEEES---GGGB-TTS-BS-GGGPPPP-EEEEETTTTSGGGGS-----PPPPPPP-